Protein AF-A0A5E6S3D2-F1 (afdb_monomer)

Structure (mmCIF, N/CA/C/O backbone):
data_AF-A0A5E6S3D2-F1
#
_entry.id   AF-A0A5E6S3D2-F1
#
loop_
_atom_site.group_PDB
_atom_site.id
_atom_site.type_symbol
_atom_site.label_atom_id
_atom_site.label_alt_id
_atom_site.label_comp_id
_atom_site.label_asym_id
_atom_site.label_entity_id
_atom_site.label_seq_id
_atom_site.pdbx_PDB_ins_code
_atom_site.Cartn_x
_atom_site.Cartn_y
_atom_site.Cartn_z
_atom_site.occupancy
_atom_site.B_iso_or_equiv
_atom_site.auth_seq_id
_atom_site.auth_comp_id
_atom_site.auth_asym_id
_atom_site.auth_atom_id
_atom_site.pdbx_PDB_model_num
ATOM 1 N N . MET A 1 1 ? -12.829 7.696 34.306 1.00 52.41 1 MET A N 1
ATOM 2 C CA . MET A 1 1 ? -12.755 6.226 34.240 1.00 52.41 1 MET A CA 1
ATOM 3 C C . MET A 1 1 ? -11.677 5.779 35.199 1.00 52.41 1 MET A C 1
ATOM 5 O O . MET A 1 1 ? -10.528 6.180 35.034 1.00 52.41 1 MET A O 1
ATOM 9 N N . SER A 1 2 ? -12.061 5.060 36.246 1.00 58.38 2 SER A N 1
ATOM 10 C CA . SER A 1 2 ? -11.127 4.454 37.190 1.00 58.38 2 SER A CA 1
ATOM 11 C C . SER A 1 2 ? -10.430 3.242 36.540 1.00 58.38 2 SER A C 1
ATOM 13 O O . SER A 1 2 ? -10.999 2.626 35.637 1.00 58.38 2 SER A O 1
ATOM 15 N N . PRO A 1 3 ? -9.214 2.863 36.971 1.00 62.44 3 PRO A N 1
ATOM 16 C CA . PRO A 1 3 ? -8.499 1.702 36.426 1.00 62.44 3 PRO A CA 1
ATOM 17 C C . PRO A 1 3 ? -9.298 0.388 36.494 1.00 62.44 3 PRO A C 1
ATOM 19 O O . PRO A 1 3 ? -9.148 -0.467 35.628 1.00 62.44 3 PRO A O 1
ATOM 22 N N . GLN A 1 4 ? -10.190 0.259 37.482 1.00 60.91 4 GLN A N 1
ATOM 23 C CA . GLN A 1 4 ? -11.027 -0.925 37.705 1.00 60.91 4 GLN A CA 1
ATOM 24 C C . GLN A 1 4 ? -12.167 -1.047 36.680 1.00 60.91 4 GLN A C 1
ATOM 26 O O . GLN A 1 4 ? -12.506 -2.149 36.254 1.00 60.91 4 GLN A O 1
ATOM 31 N N . GLU A 1 5 ? -12.722 0.078 36.218 1.00 58.41 5 GLU A N 1
ATOM 32 C CA . GLU A 1 5 ? -13.746 0.096 35.162 1.00 58.41 5 GLU A CA 1
ATOM 33 C C . GLU A 1 5 ? -13.169 -0.350 33.807 1.00 58.41 5 GLU A C 1
ATOM 35 O O . GLU A 1 5 ? -13.842 -1.029 33.037 1.00 58.41 5 GLU A O 1
ATOM 40 N N . ILE A 1 6 ? -11.901 -0.027 33.531 1.00 60.38 6 ILE A N 1
ATOM 41 C CA . ILE A 1 6 ? -11.202 -0.418 32.293 1.00 60.38 6 ILE A CA 1
ATOM 42 C C . ILE A 1 6 ? -11.005 -1.941 32.231 1.00 60.38 6 ILE A C 1
ATOM 44 O O . ILE A 1 6 ? -11.134 -2.548 31.166 1.00 60.38 6 ILE A O 1
ATOM 48 N N . GLU A 1 7 ? -10.724 -2.566 33.372 1.00 60.31 7 GLU A N 1
ATOM 49 C CA . GLU A 1 7 ? -10.457 -4.002 33.476 1.00 60.31 7 GLU A CA 1
ATOM 50 C C . GLU A 1 7 ? -11.737 -4.843 33.319 1.00 60.31 7 GLU A C 1
ATOM 52 O O . GLU A 1 7 ? -11.745 -5.841 32.596 1.00 60.31 7 GLU A O 1
ATOM 57 N N . LEU A 1 8 ? -12.852 -4.376 33.894 1.00 60.78 8 LEU A N 1
ATOM 58 C CA . LEU A 1 8 ? -14.189 -4.960 33.718 1.00 60.78 8 LEU A CA 1
ATOM 59 C C . LEU A 1 8 ? -14.683 -4.875 32.265 1.00 60.78 8 LEU A C 1
ATOM 61 O O . LEU A 1 8 ? -15.237 -5.843 31.741 1.00 60.78 8 LEU A O 1
ATOM 65 N N . ILE A 1 9 ? -14.430 -3.755 31.581 1.00 60.41 9 ILE A N 1
ATOM 66 C CA . ILE A 1 9 ? -14.766 -3.590 30.157 1.00 60.41 9 ILE A CA 1
ATOM 67 C C . ILE A 1 9 ? -13.911 -4.519 29.281 1.00 60.41 9 ILE A C 1
ATOM 69 O O . ILE A 1 9 ? -14.418 -5.101 28.323 1.00 60.41 9 ILE A O 1
ATOM 73 N N . GLY A 1 10 ? -12.635 -4.723 29.626 1.00 57.97 10 GLY A N 1
ATOM 74 C CA . GLY A 1 10 ? -11.735 -5.633 28.911 1.00 57.97 10 GLY A CA 1
ATOM 75 C C . GLY A 1 10 ? -12.162 -7.107 28.950 1.00 57.97 10 GLY A C 1
ATOM 76 O O . GLY A 1 10 ? -11.864 -7.852 28.015 1.00 57.97 10 GLY A O 1
ATOM 77 N N . GLN A 1 11 ? -12.885 -7.522 29.994 1.00 60.88 11 GLN A N 1
ATOM 78 C CA . GLN A 1 11 ? -13.390 -8.890 30.159 1.00 60.88 11 GLN A CA 1
ATOM 79 C C . GLN A 1 11 ? -14.778 -9.115 29.541 1.00 60.88 11 GLN A C 1
ATOM 81 O O . GLN A 1 11 ? -15.215 -10.263 29.425 1.00 60.88 11 GLN A O 1
ATOM 86 N N . HIS A 1 12 ? -15.467 -8.055 29.103 1.00 65.56 12 HIS A N 1
ATOM 87 C CA . HIS A 1 12 ? -16.790 -8.190 28.505 1.00 65.56 12 HIS A CA 1
ATOM 88 C C . HIS A 1 12 ? -16.700 -8.938 27.156 1.00 65.56 12 HIS A C 1
ATOM 90 O O . HIS A 1 12 ? -15.897 -8.569 26.289 1.00 65.56 12 HIS A O 1
ATOM 96 N N . PRO A 1 13 ? -17.524 -9.979 26.925 1.00 66.19 13 PRO A N 1
ATOM 97 C CA . PRO A 1 13 ? -17.447 -10.817 25.723 1.00 66.19 13 PRO A CA 1
ATOM 98 C C . PRO A 1 13 ? -17.655 -10.029 24.424 1.00 66.19 13 PRO A C 1
ATOM 100 O O . PRO A 1 13 ? -17.077 -10.381 23.39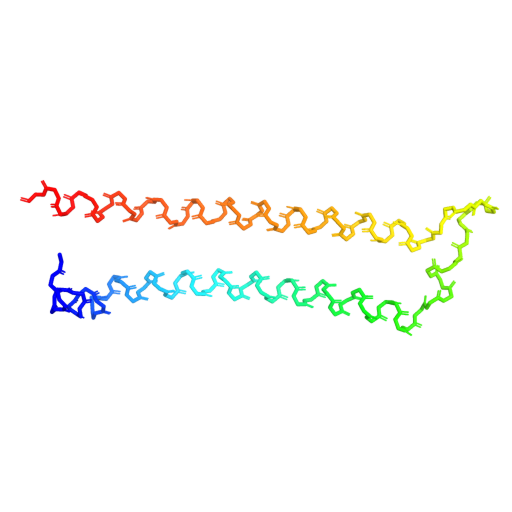0 1.00 66.19 13 PRO A O 1
ATOM 103 N N . ASP A 1 14 ? -18.414 -8.934 24.480 1.00 65.12 14 A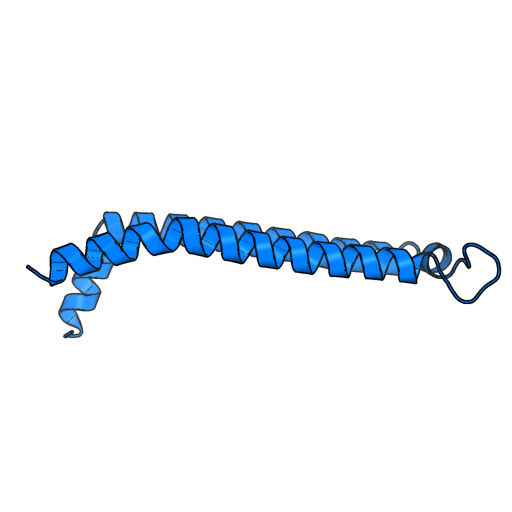SP A N 1
ATOM 104 C CA . ASP A 1 14 ? -18.562 -8.005 23.364 1.00 65.12 14 ASP A CA 1
ATOM 105 C C . ASP A 1 14 ? -17.238 -7.305 23.053 1.00 65.12 14 ASP A C 1
ATOM 107 O O . ASP A 1 14 ? -16.784 -7.349 21.912 1.00 65.12 14 ASP A O 1
ATOM 111 N N . PHE A 1 15 ? -16.531 -6.765 24.049 1.00 63.12 15 PHE A N 1
ATOM 112 C CA . PHE A 1 15 ? -15.237 -6.105 23.844 1.00 63.12 15 PHE A CA 1
ATOM 113 C C . PHE A 1 15 ? -14.202 -7.052 23.211 1.00 63.12 15 PHE A C 1
ATOM 115 O O . PHE A 1 15 ? -13.500 -6.683 22.266 1.00 63.12 15 PHE A O 1
ATOM 122 N N . ILE A 1 16 ? -14.180 -8.320 23.632 1.00 66.19 16 ILE A N 1
ATOM 123 C CA . ILE A 1 16 ? -13.294 -9.352 23.069 1.00 66.19 16 ILE A CA 1
ATOM 12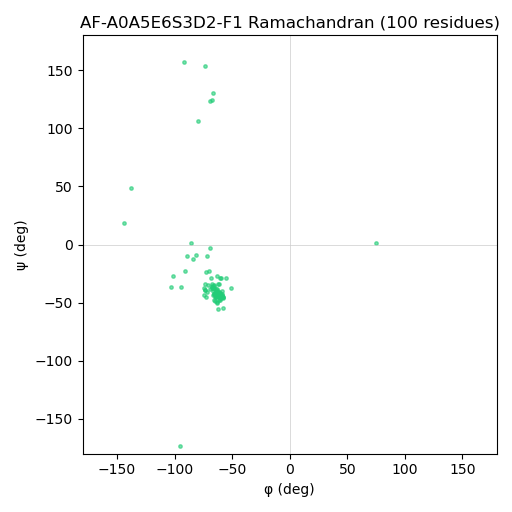4 C C . ILE A 1 16 ? -13.644 -9.666 21.603 1.00 66.19 16 ILE A C 1
ATOM 126 O O . ILE A 1 16 ? -12.746 -9.788 20.760 1.00 66.19 16 ILE A O 1
ATOM 130 N N . GLN A 1 17 ? -14.932 -9.776 21.254 1.00 67.00 17 GLN A N 1
ATOM 131 C CA . GLN A 1 17 ? -15.355 -9.966 19.859 1.00 67.00 17 GLN A CA 1
ATOM 132 C C . GLN A 1 17 ? -14.965 -8.778 18.973 1.00 67.00 17 GLN A C 1
ATOM 134 O O . GLN A 1 17 ? -14.604 -8.956 17.804 1.00 67.00 17 GLN A O 1
ATOM 139 N N . LEU A 1 18 ? -14.988 -7.573 19.533 1.00 65.19 18 LEU A N 1
ATOM 140 C CA . LEU A 1 18 ? -14.645 -6.338 18.841 1.00 65.19 18 LEU A CA 1
ATOM 141 C C . LEU A 1 18 ? -13.152 -6.216 18.587 1.00 65.19 18 LEU A C 1
ATOM 143 O O . LEU A 1 18 ? -12.749 -5.936 17.454 1.00 65.19 18 LEU A O 1
ATOM 147 N N . VAL A 1 19 ? -12.331 -6.520 19.590 1.00 68.25 19 VAL A N 1
ATOM 148 C CA . VAL A 1 19 ? -10.879 -6.608 19.426 1.00 68.25 19 VAL A CA 1
ATOM 149 C C . VAL A 1 19 ? -10.531 -7.667 18.379 1.00 68.25 19 VAL A C 1
ATOM 151 O O . VAL A 1 19 ? -9.777 -7.368 17.457 1.00 68.25 19 VAL A O 1
ATOM 154 N N . ARG A 1 20 ? -11.149 -8.858 18.409 1.00 68.31 20 ARG A N 1
ATOM 155 C CA . ARG A 1 20 ? -10.903 -9.910 17.400 1.00 68.31 20 ARG A CA 1
ATOM 156 C C . ARG A 1 20 ? -11.273 -9.489 15.977 1.00 68.31 20 ARG A C 1
ATOM 158 O O . ARG A 1 20 ? -10.530 -9.792 15.042 1.00 68.31 20 ARG A O 1
ATOM 165 N N . ARG A 1 21 ? -12.402 -8.796 15.783 1.00 68.44 21 ARG A N 1
ATOM 166 C CA . ARG A 1 21 ? -12.813 -8.291 14.457 1.00 68.44 21 ARG A CA 1
ATOM 167 C C . ARG A 1 21 ? -11.858 -7.215 13.942 1.00 68.44 21 ARG A C 1
ATOM 169 O O . ARG A 1 21 ? -11.444 -7.293 12.786 1.00 68.44 21 ARG A O 1
ATOM 176 N N . LYS A 1 22 ? -11.448 -6.274 14.800 1.00 69.75 22 LYS A N 1
ATOM 177 C CA . LYS A 1 22 ? -10.422 -5.267 14.478 1.00 69.75 22 LYS A CA 1
ATOM 178 C C . LYS A 1 22 ? -9.087 -5.925 14.135 1.00 69.75 22 LYS A C 1
ATOM 180 O O . LYS A 1 22 ? -8.481 -5.608 13.119 1.00 69.75 22 LYS A O 1
ATOM 185 N N . GLN A 1 23 ? -8.666 -6.900 14.931 1.00 72.62 23 GLN A N 1
ATOM 186 C CA . GLN A 1 23 ? -7.391 -7.585 14.763 1.00 72.62 23 GLN A CA 1
ATOM 187 C C . GLN A 1 23 ? -7.328 -8.396 13.465 1.00 72.62 23 GLN A C 1
ATOM 189 O O . GLN A 1 23 ? -6.297 -8.364 12.803 1.00 72.62 23 GLN A O 1
ATOM 194 N N . LYS A 1 24 ? -8.424 -9.046 13.040 1.00 74.56 24 LYS A N 1
ATOM 195 C CA . LYS A 1 24 ? -8.509 -9.674 11.707 1.00 74.56 24 LYS A CA 1
ATOM 196 C C . LYS A 1 24 ? -8.362 -8.659 10.575 1.00 74.56 24 LYS A C 1
ATOM 198 O O . LYS A 1 24 ? -7.682 -8.952 9.595 1.00 74.56 24 LYS A O 1
ATOM 203 N N . LEU A 1 25 ? -8.978 -7.482 10.707 1.00 71.31 25 LEU A N 1
ATOM 204 C CA . LEU A 1 25 ? -8.859 -6.423 9.706 1.00 71.31 25 LEU A CA 1
ATOM 205 C C . LEU A 1 25 ? -7.406 -5.938 9.601 1.00 71.31 25 LEU A C 1
ATOM 207 O O . LEU A 1 25 ? -6.843 -5.952 8.507 1.00 71.31 25 LEU A O 1
ATOM 211 N N . TYR A 1 26 ? -6.776 -5.613 10.733 1.00 75.50 26 TYR A N 1
ATOM 212 C CA . TYR A 1 26 ? -5.369 -5.208 10.773 1.00 75.50 26 TYR A CA 1
ATOM 213 C C . TYR A 1 26 ? -4.441 -6.286 10.209 1.00 75.50 26 TYR A C 1
ATOM 215 O O . TYR A 1 26 ? -3.589 -5.977 9.384 1.00 75.50 26 TYR A O 1
ATOM 223 N N . TRP A 1 27 ? -4.644 -7.557 10.571 1.00 76.50 27 TRP A N 1
ATOM 224 C CA . TRP A 1 27 ? -3.846 -8.662 10.036 1.00 76.50 27 TRP A CA 1
ATOM 225 C C . TRP A 1 27 ? -4.002 -8.833 8.527 1.00 76.50 27 TRP A C 1
ATOM 227 O O . TRP A 1 27 ? -3.009 -9.065 7.844 1.00 76.50 27 TRP A O 1
ATOM 237 N N . SER A 1 28 ? -5.218 -8.692 7.992 1.00 76.19 28 SER A N 1
ATOM 238 C CA . SER A 1 28 ? -5.447 -8.801 6.546 1.00 76.19 28 SER A CA 1
ATOM 239 C C . SER A 1 28 ? -4.739 -7.695 5.759 1.00 76.19 28 SER A C 1
ATOM 241 O O . SER A 1 28 ? -4.159 -7.960 4.710 1.00 76.19 28 SER A O 1
ATOM 243 N N . LEU A 1 29 ? -4.720 -6.475 6.297 1.00 74.25 29 LEU A N 1
ATOM 244 C CA . LEU A 1 29 ? -4.057 -5.329 5.678 1.00 74.25 29 LEU A CA 1
ATOM 245 C C . LEU A 1 29 ? -2.543 -5.404 5.800 1.00 74.25 29 LEU A C 1
ATOM 247 O O . LEU A 1 29 ? -1.851 -5.174 4.813 1.00 74.25 29 LEU A O 1
ATOM 251 N N . SER A 1 30 ? -2.033 -5.782 6.975 1.00 78.75 30 SER A N 1
ATOM 252 C CA . SER A 1 30 ? -0.608 -6.048 7.156 1.00 78.75 30 SER A CA 1
ATOM 253 C C . SER A 1 30 ? -0.137 -7.134 6.198 1.00 78.75 30 SER A C 1
ATOM 255 O O . SER A 1 30 ? 0.876 -6.943 5.538 1.00 78.75 30 SER A O 1
ATOM 257 N N . LEU A 1 31 ? -0.885 -8.235 6.058 1.00 83.56 31 LEU A N 1
ATOM 258 C CA . LEU A 1 31 ? -0.542 -9.302 5.121 1.00 83.56 31 LEU A CA 1
ATOM 259 C C . LEU A 1 31 ? -0.567 -8.809 3.669 1.00 83.56 31 LEU A C 1
ATOM 261 O O . LEU A 1 31 ? 0.353 -9.107 2.917 1.00 83.56 31 LEU A O 1
ATOM 265 N N . ALA A 1 32 ? -1.573 -8.025 3.278 1.00 83.56 32 ALA A N 1
ATOM 266 C CA . ALA A 1 32 ? -1.651 -7.461 1.933 1.00 83.56 32 ALA A CA 1
ATOM 267 C C . ALA A 1 32 ? -0.474 -6.517 1.628 1.00 83.56 32 ALA A C 1
ATOM 269 O O . ALA A 1 32 ? 0.147 -6.635 0.573 1.00 83.56 32 ALA A O 1
ATOM 270 N N . MET A 1 33 ? -0.112 -5.636 2.566 1.00 81.00 33 MET A N 1
ATOM 271 C CA . MET A 1 33 ? 1.064 -4.771 2.442 1.00 81.00 33 MET A CA 1
ATOM 272 C C . MET A 1 33 ? 2.353 -5.593 2.342 1.00 81.00 33 MET A C 1
ATOM 274 O O . MET A 1 33 ? 3.207 -5.301 1.508 1.00 81.00 33 MET A O 1
ATOM 278 N N . LEU A 1 34 ? 2.471 -6.654 3.146 1.00 86.06 34 LEU A N 1
ATOM 279 C CA . LEU A 1 34 ? 3.607 -7.571 3.124 1.00 86.06 34 LEU A CA 1
ATOM 280 C C . LEU A 1 34 ? 3.745 -8.249 1.753 1.00 86.06 34 LEU A C 1
ATOM 282 O O . LEU A 1 34 ? 4.838 -8.298 1.196 1.00 86.06 34 LEU A O 1
ATOM 286 N N . VAL A 1 35 ? 2.634 -8.730 1.188 1.00 87.50 35 VAL A N 1
ATOM 287 C CA . VAL A 1 35 ? 2.591 -9.367 -0.136 1.00 87.50 35 VAL A CA 1
ATOM 288 C C . VAL A 1 35 ? 2.983 -8.384 -1.235 1.00 87.50 35 VAL A C 1
ATOM 290 O O . VAL A 1 35 ? 3.782 -8.742 -2.095 1.00 87.50 35 VAL A O 1
ATOM 293 N N . ILE A 1 36 ? 2.478 -7.148 -1.207 1.00 83.81 36 ILE A N 1
ATOM 294 C CA . ILE A 1 36 ? 2.846 -6.120 -2.194 1.00 83.81 36 ILE A CA 1
ATOM 295 C C . ILE A 1 36 ? 4.335 -5.779 -2.081 1.00 83.81 36 ILE A C 1
ATOM 297 O O . ILE A 1 36 ? 5.033 -5.732 -3.092 1.00 83.81 36 ILE A O 1
ATOM 301 N N . TYR A 1 37 ? 4.831 -5.586 -0.857 1.00 84.69 37 TYR A N 1
ATOM 302 C CA . TYR A 1 37 ? 6.228 -5.253 -0.599 1.00 84.69 37 TYR A CA 1
ATOM 303 C C . TYR A 1 37 ? 7.175 -6.365 -1.059 1.00 84.69 37 TYR A C 1
ATOM 305 O O . TYR A 1 37 ? 8.051 -6.118 -1.887 1.00 84.69 37 TYR A O 1
ATOM 313 N N . PHE A 1 38 ? 6.982 -7.600 -0.584 1.00 86.69 38 PHE A N 1
ATOM 314 C CA . PHE A 1 38 ? 7.823 -8.720 -1.004 1.00 86.69 38 PHE A CA 1
ATOM 315 C C . PHE A 1 38 ? 7.637 -9.045 -2.483 1.00 86.69 38 PHE A C 1
ATOM 317 O O . PHE A 1 38 ? 8.617 -9.357 -3.146 1.00 86.69 38 PHE A O 1
ATOM 324 N N . GLY A 1 39 ? 6.426 -8.916 -3.028 1.00 86.31 39 GLY A N 1
ATOM 325 C CA . GLY A 1 39 ? 6.172 -9.071 -4.458 1.00 86.31 39 GLY A CA 1
ATOM 326 C C . GLY A 1 39 ? 7.005 -8.099 -5.293 1.00 86.31 39 GLY A C 1
ATOM 327 O O . GLY A 1 39 ? 7.666 -8.519 -6.239 1.00 86.31 39 GLY A O 1
ATOM 328 N N . PHE A 1 40 ? 7.052 -6.823 -4.903 1.00 81.94 40 PHE A N 1
ATOM 329 C CA . PHE A 1 40 ? 7.897 -5.828 -5.560 1.00 81.94 40 PHE A CA 1
ATOM 330 C C . PHE A 1 40 ? 9.389 -6.131 -5.404 1.00 81.94 40 PHE A C 1
ATOM 332 O O . PHE A 1 40 ? 10.114 -6.134 -6.395 1.00 81.94 40 PHE A O 1
ATOM 339 N N . VAL A 1 41 ? 9.845 -6.426 -4.183 1.00 85.06 41 VAL A N 1
ATOM 340 C CA . VAL A 1 41 ? 11.255 -6.745 -3.913 1.00 85.06 41 VAL A CA 1
ATOM 341 C C . VAL A 1 41 ? 11.707 -7.961 -4.722 1.00 85.06 41 VAL A C 1
ATOM 343 O O . VAL A 1 41 ? 12.783 -7.926 -5.310 1.00 85.06 41 VAL A O 1
ATOM 346 N N . LEU A 1 42 ? 10.884 -9.009 -4.809 1.00 85.88 42 LEU A N 1
ATOM 347 C CA . LEU A 1 42 ? 11.167 -10.189 -5.625 1.00 85.88 42 LEU A CA 1
AT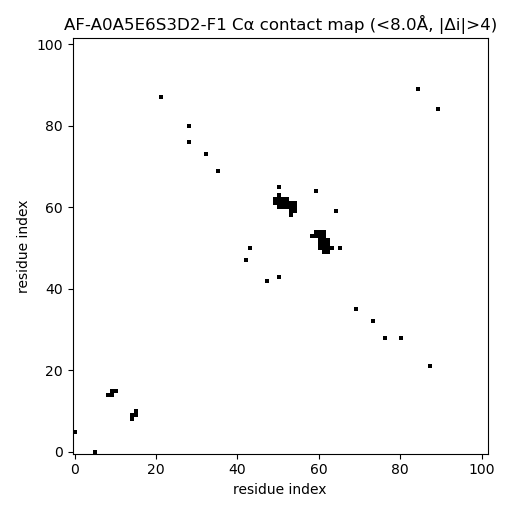OM 348 C C . LEU A 1 42 ? 11.221 -9.836 -7.113 1.00 85.88 42 LEU A C 1
ATOM 350 O O . LEU A 1 42 ? 12.147 -10.251 -7.801 1.00 85.88 42 LEU A O 1
ATOM 354 N N . LEU A 1 43 ? 10.280 -9.037 -7.616 1.00 82.25 43 LEU A N 1
ATOM 355 C CA . LEU A 1 43 ? 10.275 -8.613 -9.018 1.00 82.25 43 LEU A CA 1
ATOM 356 C C . LEU A 1 43 ? 11.558 -7.832 -9.360 1.00 82.25 43 LEU A C 1
ATO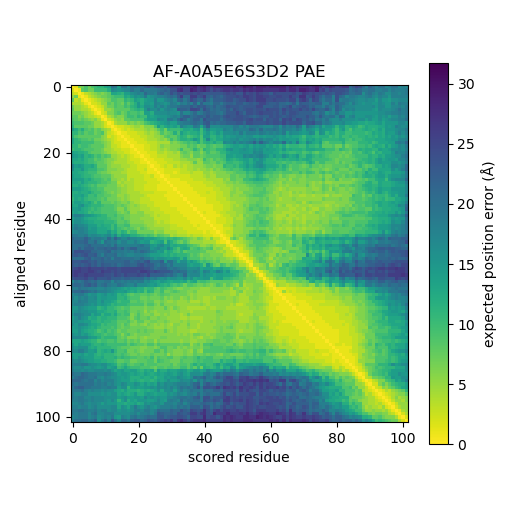M 358 O O . LEU A 1 43 ? 12.198 -8.109 -10.375 1.00 82.25 43 LEU A O 1
ATOM 362 N N . VAL A 1 44 ? 11.987 -6.939 -8.463 1.00 79.88 44 VAL A N 1
ATOM 363 C CA . VAL A 1 44 ? 13.247 -6.188 -8.575 1.00 79.88 44 VAL A CA 1
ATOM 364 C C . VAL A 1 44 ? 14.476 -7.091 -8.489 1.00 79.88 44 VAL A C 1
ATOM 366 O O . VAL A 1 44 ? 15.406 -6.921 -9.273 1.00 79.88 44 VAL A O 1
ATOM 369 N N . ALA A 1 45 ? 14.486 -8.058 -7.574 1.00 82.38 45 ALA A N 1
ATOM 370 C CA . ALA A 1 45 ? 15.627 -8.940 -7.352 1.00 82.38 45 ALA A CA 1
ATOM 371 C C . ALA A 1 45 ? 15.823 -9.963 -8.483 1.00 82.38 45 ALA A C 1
ATOM 373 O O . ALA A 1 45 ? 16.954 -10.218 -8.890 1.00 82.38 45 ALA A O 1
ATOM 374 N N . PHE A 1 46 ? 14.738 -10.547 -8.997 1.00 81.50 46 PHE A N 1
ATOM 375 C CA . PHE A 1 46 ? 14.796 -11.626 -9.987 1.00 81.50 46 PHE A CA 1
ATOM 376 C C . PHE A 1 46 ? 14.782 -11.137 -11.436 1.00 81.50 46 PHE A C 1
ATOM 378 O O . PHE A 1 46 ? 15.227 -11.869 -12.320 1.00 81.50 46 PHE A O 1
ATOM 385 N N . SER A 1 47 ? 14.282 -9.929 -11.717 1.00 77.25 47 SER A N 1
ATOM 386 C CA . SER A 1 47 ? 14.189 -9.431 -13.094 1.00 77.25 47 SER A CA 1
ATOM 387 C C . SER A 1 47 ? 14.590 -7.958 -13.272 1.00 77.25 47 SER A C 1
ATOM 389 O O . SER A 1 47 ? 13.898 -7.205 -13.954 1.00 77.25 47 SER A O 1
ATOM 391 N N . PRO A 1 48 ? 15.742 -7.510 -12.741 1.00 74.75 48 PRO A N 1
ATOM 392 C CA . PRO A 1 48 ? 16.166 -6.112 -12.868 1.00 74.75 48 PRO A CA 1
ATOM 393 C C . PRO A 1 48 ? 16.345 -5.676 -14.333 1.00 74.75 48 PRO A C 1
ATOM 395 O O . PRO A 1 48 ? 16.121 -4.514 -14.670 1.00 74.75 48 PRO A O 1
ATOM 398 N N . SER A 1 49 ? 16.695 -6.609 -15.223 1.00 71.38 49 SER A N 1
ATOM 399 C CA . SER A 1 49 ? 16.837 -6.360 -16.660 1.00 71.38 49 SER A CA 1
ATOM 400 C C . SER A 1 49 ? 15.509 -6.038 -17.346 1.00 71.38 49 SER A C 1
ATOM 402 O O . SER A 1 49 ? 15.497 -5.179 -18.222 1.00 71.38 49 SER A O 1
ATOM 404 N N . THR A 1 50 ? 14.392 -6.654 -16.942 1.00 69.56 50 THR A N 1
ATOM 405 C CA . THR A 1 50 ? 13.067 -6.315 -17.492 1.00 69.56 50 THR A CA 1
ATOM 406 C C . THR A 1 50 ? 12.579 -4.977 -16.956 1.00 69.56 50 THR A C 1
ATOM 408 O O . THR A 1 50 ? 12.075 -4.176 -17.731 1.00 69.56 50 THR A O 1
ATOM 411 N N . LEU A 1 51 ? 12.815 -4.663 -15.675 1.00 65.50 51 LEU A N 1
ATOM 412 C CA . LEU A 1 51 ? 12.519 -3.336 -15.114 1.00 65.50 51 LEU A CA 1
ATOM 413 C C . LEU A 1 51 ? 13.321 -2.218 -15.798 1.00 65.50 51 LEU A C 1
ATOM 415 O O . LEU A 1 51 ? 12.810 -1.107 -15.928 1.00 65.50 51 LEU A O 1
ATOM 419 N N . GLY A 1 52 ? 14.555 -2.503 -16.222 1.00 67.94 52 GLY A N 1
ATOM 420 C CA . GLY A 1 52 ? 15.429 -1.573 -16.937 1.00 67.94 52 GLY A CA 1
ATOM 421 C C . GLY A 1 52 ? 15.158 -1.460 -18.439 1.00 67.94 52 GLY A C 1
ATOM 422 O O . GLY A 1 52 ? 15.720 -0.573 -19.078 1.00 67.94 52 GLY A O 1
ATOM 423 N N . GLN A 1 53 ? 14.305 -2.315 -19.017 1.00 76.12 53 GLN A N 1
ATOM 424 C CA . GLN A 1 53 ? 13.972 -2.232 -20.437 1.00 76.12 53 GLN A CA 1
ATOM 425 C C . GLN A 1 53 ? 13.173 -0.961 -20.731 1.00 76.12 53 GLN A C 1
ATOM 427 O O . GLN A 1 53 ? 12.113 -0.700 -20.152 1.00 76.12 53 GLN A O 1
ATOM 432 N N . SER A 1 54 ? 13.695 -0.172 -21.665 1.00 73.06 54 SER A N 1
ATOM 433 C CA . SER A 1 54 ? 13.018 0.983 -22.242 1.00 73.06 54 SER A CA 1
ATOM 434 C C . SER A 1 54 ? 11.858 0.510 -23.114 1.00 73.06 54 SER A C 1
ATOM 436 O O . SER A 1 54 ? 12.066 -0.251 -24.057 1.00 73.06 54 SER A O 1
ATOM 438 N N . LEU A 1 55 ? 10.639 0.976 -22.837 1.00 66.25 55 LEU A N 1
ATOM 439 C CA . LEU A 1 55 ? 9.438 0.500 -23.536 1.00 66.25 55 LEU A CA 1
ATOM 440 C C . LEU A 1 55 ? 9.335 1.012 -24.988 1.00 66.25 55 LEU A C 1
ATOM 442 O O . LEU A 1 55 ? 8.662 0.406 -25.814 1.00 66.25 55 LEU A O 1
ATOM 446 N N . SER A 1 56 ? 9.992 2.132 -25.299 1.00 64.62 56 SER A N 1
ATOM 447 C CA . SER A 1 56 ? 9.911 2.806 -26.607 1.00 64.62 56 SER A CA 1
ATOM 448 C C . SER A 1 56 ? 11.230 3.445 -27.066 1.00 64.62 56 SER A C 1
ATOM 450 O O . SER A 1 56 ? 11.229 4.341 -27.904 1.00 64.62 56 SER A O 1
ATOM 452 N N . GLY A 1 57 ? 12.367 3.038 -26.487 1.00 66.12 57 GLY A N 1
ATOM 453 C CA . GLY A 1 57 ? 13.666 3.693 -26.721 1.00 66.12 57 GLY A CA 1
ATOM 454 C C . GLY A 1 57 ? 13.840 5.051 -26.017 1.00 66.12 57 GLY A C 1
ATOM 455 O O . GLY A 1 57 ? 14.887 5.674 -26.153 1.00 66.12 57 GLY A O 1
ATOM 456 N N . GLY A 1 58 ? 12.840 5.501 -25.248 1.00 66.56 58 GLY A N 1
ATOM 457 C CA . GLY A 1 58 ? 12.914 6.673 -24.368 1.00 66.56 58 GLY A CA 1
ATOM 458 C C . GLY A 1 58 ? 13.255 6.337 -22.907 1.00 66.56 58 GLY A C 1
ATOM 459 O O . GLY A 1 58 ? 13.527 5.191 -22.553 1.00 66.56 58 GLY A O 1
ATOM 460 N N . VAL A 1 59 ? 13.192 7.350 -22.034 1.00 69.12 59 VAL A N 1
ATOM 461 C CA . VAL A 1 59 ? 13.497 7.244 -20.587 1.00 69.12 59 VAL A CA 1
ATOM 462 C C . VAL A 1 59 ? 12.443 6.483 -19.769 1.00 69.12 59 VAL A C 1
ATOM 464 O O . VAL A 1 59 ? 12.669 6.186 -18.598 1.00 69.12 59 VAL A O 1
ATOM 467 N N . THR A 1 60 ? 11.286 6.164 -20.357 1.00 76.25 60 THR A N 1
ATOM 468 C CA . THR A 1 60 ? 10.223 5.408 -19.685 1.00 76.25 60 THR A CA 1
ATOM 469 C C . THR A 1 60 ? 10.551 3.920 -19.702 1.00 76.25 60 THR A C 1
ATOM 471 O O . THR A 1 60 ? 10.448 3.245 -20.732 1.00 76.25 60 THR A O 1
ATOM 474 N N . THR A 1 61 ? 10.947 3.408 -18.542 1.00 83.31 61 THR A N 1
ATOM 475 C CA . THR A 1 61 ? 11.236 1.990 -18.346 1.00 83.31 61 THR A CA 1
ATOM 476 C C . THR A 1 61 ? 9.999 1.235 -17.872 1.00 83.31 61 THR A C 1
ATOM 478 O O . THR A 1 61 ? 9.090 1.812 -17.263 1.00 83.31 61 THR A O 1
ATOM 481 N N . VAL A 1 62 ? 9.972 -0.079 -18.103 1.00 80.44 62 VAL A N 1
ATOM 482 C CA . VAL A 1 62 ? 8.958 -0.979 -17.524 1.00 80.44 62 VAL A CA 1
ATOM 483 C C . VAL A 1 62 ? 8.861 -0.772 -16.010 1.00 80.44 62 VAL A C 1
ATOM 485 O O . VAL A 1 62 ? 7.765 -0.773 -15.451 1.00 80.44 62 VAL A O 1
ATOM 488 N N . GLY A 1 63 ? 9.987 -0.524 -15.337 1.00 79.50 63 GLY A N 1
ATOM 489 C CA . GLY A 1 63 ? 9.990 -0.324 -13.897 1.00 79.50 63 GLY A CA 1
ATOM 490 C C . GLY A 1 63 ? 9.312 0.949 -13.416 1.00 79.50 63 GLY A C 1
ATOM 491 O O . GLY A 1 63 ? 8.721 0.937 -12.338 1.00 79.50 63 GLY A O 1
ATOM 492 N N . MET A 1 64 ? 9.294 2.008 -14.226 1.00 83.06 64 MET A N 1
ATOM 493 C CA . MET A 1 64 ? 8.507 3.201 -13.916 1.00 83.06 64 MET A CA 1
ATOM 494 C C . MET A 1 64 ? 7.007 2.881 -13.906 1.00 83.06 64 MET A C 1
ATOM 496 O O . MET A 1 64 ? 6.298 3.263 -12.979 1.00 83.06 64 MET A O 1
ATOM 500 N N . LEU A 1 65 ? 6.538 2.118 -14.896 1.00 83.81 65 LEU A N 1
ATOM 501 C CA . LEU A 1 65 ? 5.152 1.654 -14.990 1.00 83.81 65 LEU A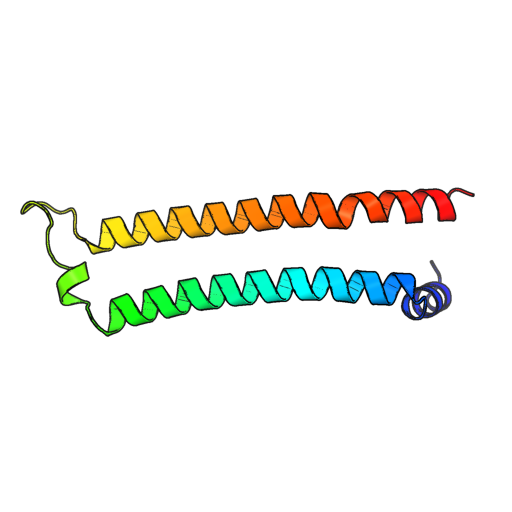 CA 1
ATOM 502 C C . LEU A 1 65 ? 4.770 0.765 -13.802 1.00 83.81 65 LEU A C 1
ATOM 504 O O . LEU A 1 65 ? 3.746 0.999 -13.162 1.00 83.81 65 LEU A O 1
ATOM 508 N N . VAL A 1 66 ? 5.621 -0.206 -13.465 1.00 83.69 66 VAL A N 1
ATOM 509 C CA . VAL A 1 66 ? 5.430 -1.076 -12.295 1.00 83.69 66 VAL A CA 1
ATOM 510 C C . VAL A 1 66 ? 5.370 -0.248 -11.007 1.00 83.69 66 VAL A C 1
ATOM 512 O O . VAL A 1 66 ? 4.476 -0.457 -10.190 1.00 83.69 66 VAL A O 1
ATOM 515 N N . GLY A 1 67 ? 6.257 0.738 -10.848 1.00 83.25 67 GLY A N 1
ATOM 516 C CA . GLY A 1 67 ? 6.244 1.656 -9.710 1.00 83.25 67 GLY A CA 1
ATOM 517 C C . GLY A 1 67 ? 4.937 2.446 -9.598 1.00 83.25 67 GLY A C 1
ATOM 518 O O . GLY A 1 67 ? 4.341 2.492 -8.525 1.00 83.25 67 GLY A O 1
ATOM 519 N N . VAL A 1 68 ? 4.441 3.007 -10.705 1.00 88.75 68 VAL A N 1
ATOM 520 C CA . VAL A 1 68 ? 3.160 3.738 -10.738 1.00 88.75 68 VAL A CA 1
ATOM 521 C C . VAL A 1 68 ? 1.990 2.829 -10.354 1.00 88.75 68 VAL A C 1
ATOM 523 O O . VAL A 1 68 ? 1.141 3.229 -9.556 1.00 88.75 68 VAL A O 1
ATOM 526 N N . VAL A 1 69 ? 1.963 1.593 -10.858 1.00 87.62 69 VAL A N 1
ATOM 527 C CA . VAL A 1 69 ? 0.940 0.602 -10.489 1.00 87.62 69 VAL A CA 1
ATOM 528 C C . VAL A 1 69 ? 0.988 0.300 -8.991 1.00 87.62 69 VAL A C 1
ATOM 530 O O . VAL A 1 69 ? -0.056 0.268 -8.343 1.00 87.62 69 VAL A O 1
ATOM 533 N N . ILE A 1 70 ? 2.181 0.136 -8.414 1.00 85.12 70 ILE A N 1
ATOM 534 C CA . ILE A 1 70 ? 2.351 -0.123 -6.977 1.00 85.12 70 ILE A CA 1
ATOM 535 C C . ILE A 1 70 ? 1.881 1.061 -6.137 1.00 85.12 70 ILE A C 1
ATOM 537 O O . ILE A 1 70 ? 1.190 0.856 -5.141 1.00 85.12 70 ILE A O 1
ATOM 541 N N . VAL A 1 71 ? 2.203 2.293 -6.537 1.00 87.19 71 VAL A N 1
ATOM 542 C CA . VAL A 1 71 ? 1.712 3.496 -5.851 1.00 87.19 71 VAL A CA 1
ATOM 543 C C . VAL A 1 71 ? 0.183 3.540 -5.896 1.00 87.19 71 VAL A C 1
ATOM 545 O O . VAL A 1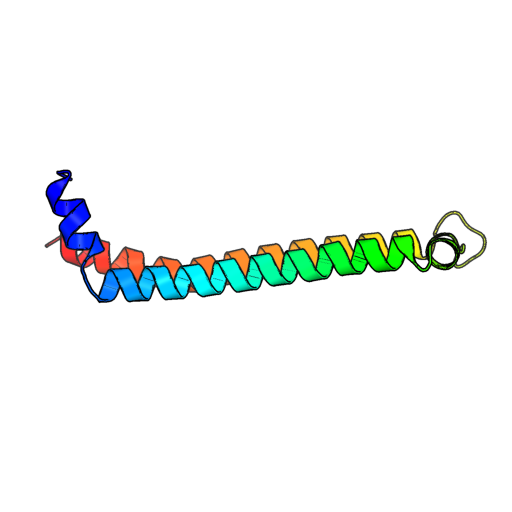 71 ? -0.454 3.742 -4.863 1.00 87.19 71 VAL A O 1
ATOM 548 N N . GLY A 1 72 ? -0.420 3.269 -7.057 1.00 92.31 72 GLY A N 1
ATOM 549 C CA . GLY A 1 72 ? -1.874 3.164 -7.193 1.00 92.31 72 GLY A CA 1
ATOM 550 C C . GLY A 1 72 ? -2.481 2.091 -6.282 1.00 92.31 72 GLY A C 1
ATOM 551 O O . GLY A 1 72 ? -3.460 2.355 -5.584 1.00 92.31 72 GLY A O 1
ATOM 552 N N . LEU A 1 73 ? -1.866 0.906 -6.221 1.00 85.25 73 LEU A N 1
ATOM 553 C CA . LEU A 1 73 ? -2.275 -0.173 -5.318 1.00 85.25 73 LEU A CA 1
ATOM 554 C C . LEU A 1 73 ? -2.149 0.229 -3.847 1.00 85.25 73 LEU A C 1
ATOM 556 O O . LEU A 1 73 ? -3.051 -0.074 -3.073 1.00 85.25 73 LEU A O 1
ATOM 560 N N . ALA A 1 74 ? -1.091 0.939 -3.455 1.00 83.06 74 ALA A N 1
ATOM 561 C CA . ALA A 1 74 ? -0.912 1.428 -2.090 1.00 83.06 74 ALA A CA 1
ATOM 562 C C . ALA A 1 74 ? -2.020 2.418 -1.689 1.00 83.06 74 ALA A C 1
ATOM 564 O O . ALA A 1 74 ? -2.594 2.295 -0.601 1.00 83.06 74 ALA A O 1
ATOM 565 N N . PHE A 1 75 ? -2.385 3.350 -2.577 1.00 86.25 75 PHE A N 1
ATOM 566 C CA . PHE A 1 75 ? -3.521 4.250 -2.355 1.00 86.25 75 PHE A CA 1
ATOM 567 C C . PHE A 1 75 ? -4.843 3.486 -2.270 1.00 86.25 75 PHE A C 1
ATOM 569 O O . PHE A 1 75 ? -5.631 3.741 -1.360 1.00 86.25 75 PHE A O 1
ATOM 576 N N . ALA A 1 76 ? -5.072 2.517 -3.159 1.00 87.38 76 ALA A N 1
ATOM 577 C CA . ALA A 1 76 ? -6.267 1.680 -3.125 1.00 87.38 76 ALA A CA 1
ATOM 578 C C . ALA A 1 76 ? -6.363 0.871 -1.821 1.00 87.38 76 ALA A C 1
ATOM 580 O O . ALA A 1 76 ? -7.428 0.821 -1.207 1.00 87.38 76 ALA A O 1
ATOM 581 N N . LEU A 1 77 ? -5.250 0.297 -1.350 1.00 83.06 77 LEU A N 1
ATOM 582 C CA . LEU A 1 77 ? -5.182 -0.434 -0.083 1.00 83.06 77 LEU A CA 1
ATOM 583 C C . LEU A 1 77 ? -5.483 0.480 1.107 1.00 83.06 77 LEU A C 1
ATOM 585 O O . LEU A 1 77 ? -6.239 0.110 2.004 1.00 83.06 77 LEU A O 1
ATOM 589 N N . THR A 1 78 ? -4.918 1.688 1.092 1.00 81.69 78 THR A N 1
ATOM 590 C CA . THR A 1 78 ? -5.138 2.704 2.127 1.00 81.69 78 THR A CA 1
ATOM 591 C C . THR A 1 78 ? -6.599 3.152 2.145 1.00 81.69 78 THR A C 1
ATOM 593 O O . THR A 1 78 ? -7.215 3.203 3.207 1.00 81.69 78 THR A O 1
ATOM 596 N N . GLY A 1 79 ? -7.194 3.407 0.978 1.00 80.81 79 GLY A N 1
ATOM 597 C CA . GLY A 1 79 ? -8.610 3.752 0.852 1.00 80.81 79 GLY A CA 1
ATOM 598 C C . GLY A 1 79 ? -9.528 2.617 1.309 1.00 80.81 79 GLY A C 1
ATOM 599 O O . GLY A 1 79 ? -10.464 2.850 2.071 1.00 80.81 79 GLY A O 1
ATOM 600 N N . PHE A 1 80 ? -9.224 1.375 0.922 1.00 82.44 80 PHE A N 1
ATOM 601 C CA . PHE A 1 80 ? -9.948 0.191 1.382 1.00 82.44 80 PHE A CA 1
ATOM 602 C C . PHE A 1 80 ? -9.857 0.023 2.903 1.00 82.44 80 PHE A C 1
ATOM 604 O O . PHE A 1 80 ? -10.869 -0.267 3.544 1.00 82.44 80 PHE A O 1
ATOM 611 N N . TYR A 1 81 ? -8.678 0.252 3.491 1.00 73.75 81 TYR A N 1
ATOM 612 C CA . TYR A 1 81 ? -8.500 0.277 4.941 1.00 73.75 81 TYR A CA 1
ATOM 613 C C . TYR A 1 81 ? -9.390 1.327 5.596 1.00 73.75 81 TYR A C 1
ATOM 615 O O . TYR A 1 81 ? -10.158 0.969 6.483 1.00 73.75 81 TYR A O 1
ATOM 623 N N . VAL A 1 82 ? -9.321 2.588 5.160 1.00 73.94 82 VAL A N 1
ATOM 624 C CA . VAL A 1 82 ? -10.104 3.688 5.748 1.00 73.94 82 VAL A CA 1
ATOM 625 C C . VAL A 1 82 ? -11.601 3.406 5.626 1.00 73.94 82 VAL A C 1
ATOM 627 O O . VAL A 1 82 ? -12.331 3.528 6.606 1.00 73.94 82 VAL A O 1
ATOM 630 N N . TYR A 1 83 ? -12.059 2.932 4.466 1.00 73.31 83 TYR A N 1
ATOM 631 C CA . TYR A 1 83 ? -13.456 2.555 4.256 1.00 73.31 83 TYR A CA 1
ATOM 632 C C . TYR A 1 83 ? -13.899 1.424 5.192 1.00 73.31 83 TYR A C 1
ATOM 634 O O . TYR A 1 83 ? -14.967 1.493 5.802 1.00 73.31 83 TYR A O 1
ATOM 642 N N . ARG A 1 84 ? -13.088 0.370 5.339 1.00 69.94 84 ARG A N 1
ATOM 643 C CA . ARG A 1 84 ? -13.390 -0.739 6.253 1.00 69.94 84 ARG A CA 1
ATOM 644 C C . ARG A 1 84 ? -13.305 -0.330 7.719 1.00 69.94 84 ARG A C 1
ATOM 646 O O . ARG A 1 84 ? -14.121 -0.802 8.502 1.00 69.94 84 ARG A O 1
ATOM 653 N N . ALA A 1 85 ? -12.345 0.511 8.088 1.00 66.38 85 ALA A N 1
ATOM 654 C CA . ALA A 1 85 ? -12.196 1.030 9.439 1.00 66.38 85 ALA A CA 1
ATOM 655 C C . ALA A 1 85 ? -13.420 1.872 9.814 1.00 66.38 85 ALA A C 1
ATOM 657 O O . ALA A 1 85 ? -14.050 1.575 10.824 1.00 66.38 85 ALA A O 1
ATOM 658 N N . ASN A 1 86 ? -13.839 2.808 8.959 1.00 64.25 86 ASN A N 1
ATOM 659 C CA . ASN A 1 86 ? -15.032 3.623 9.196 1.00 64.25 86 ASN A CA 1
ATOM 660 C C . ASN A 1 86 ? -16.296 2.750 9.313 1.00 64.25 86 ASN A C 1
ATOM 662 O O . ASN A 1 86 ? -17.017 2.838 10.299 1.00 64.25 86 ASN A O 1
ATOM 666 N N . ASN A 1 87 ? -16.519 1.800 8.396 1.00 62.59 87 ASN A N 1
ATOM 667 C CA . ASN A 1 87 ? -17.723 0.952 8.435 1.00 62.59 87 ASN A CA 1
ATOM 668 C C . ASN A 1 87 ? -17.776 -0.063 9.593 1.00 62.59 87 ASN A C 1
ATOM 670 O O . ASN A 1 87 ? -18.854 -0.548 9.928 1.00 62.59 87 ASN A O 1
ATOM 674 N N . VAL A 1 88 ? -16.637 -0.446 10.179 1.00 59.25 88 VAL A N 1
ATOM 675 C CA . VAL A 1 88 ? -16.584 -1.461 11.252 1.00 59.25 88 VAL A CA 1
ATOM 676 C C . VAL A 1 88 ? -16.429 -0.827 12.637 1.00 59.25 88 VAL A C 1
ATOM 678 O O . VAL A 1 88 ? -16.851 -1.428 13.625 1.00 59.25 88 VAL A O 1
ATOM 681 N N . ILE A 1 89 ? -15.833 0.364 12.732 1.00 52.88 89 ILE A N 1
ATOM 682 C CA . ILE A 1 89 ? -15.530 1.026 14.007 1.00 52.88 89 ILE A CA 1
ATOM 683 C C . ILE A 1 89 ? -16.643 2.002 14.422 1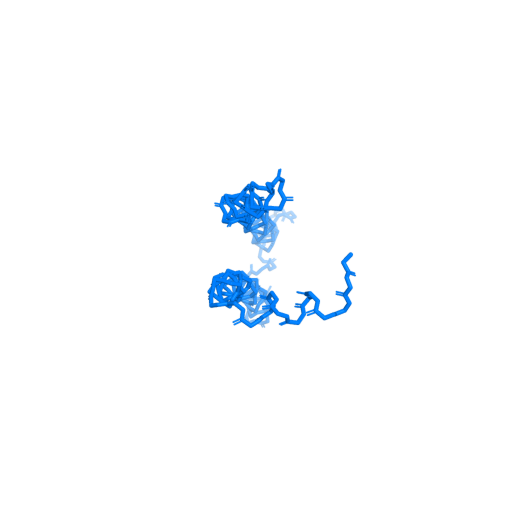.00 52.88 89 ILE A C 1
ATOM 685 O O . ILE A 1 89 ? -16.971 2.046 15.609 1.00 52.88 89 ILE A O 1
ATOM 689 N N . ASP A 1 90 ? -17.278 2.712 13.486 1.00 54.28 90 ASP A N 1
ATOM 690 C CA . ASP A 1 90 ? -18.325 3.692 13.815 1.00 54.28 90 ASP A CA 1
ATOM 691 C C . ASP A 1 90 ? -19.623 3.120 14.413 1.00 54.28 90 ASP A C 1
ATOM 693 O O . ASP A 1 90 ? -20.086 3.685 15.408 1.00 54.28 90 ASP A O 1
ATOM 697 N N . PRO A 1 91 ? -20.190 1.975 13.967 1.00 55.34 91 PRO A N 1
ATOM 698 C CA . PRO A 1 91 ? -21.438 1.460 14.554 1.00 55.34 91 PRO A CA 1
ATOM 699 C C . PRO A 1 91 ? -21.274 0.952 15.998 1.00 55.34 91 PRO A C 1
ATOM 701 O O . PRO A 1 91 ? -22.226 0.518 16.645 1.00 55.34 91 PRO A O 1
ATOM 704 N N . LEU A 1 92 ? -20.045 0.978 16.503 1.00 53.91 92 LEU A N 1
ATOM 705 C CA . LEU A 1 92 ? -19.651 0.463 17.798 1.00 53.91 92 LEU A CA 1
ATOM 706 C C . LEU A 1 92 ? -19.439 1.559 18.840 1.00 53.91 92 LEU A C 1
ATOM 708 O O . LEU A 1 92 ? -19.790 1.388 20.006 1.00 53.91 92 LEU A O 1
ATOM 712 N N . ASN A 1 93 ? -18.893 2.693 18.398 1.00 52.75 93 ASN A N 1
ATOM 713 C CA . ASN A 1 93 ? -18.787 3.892 19.217 1.00 52.75 93 ASN A CA 1
ATOM 714 C C . ASN A 1 93 ? -20.171 4.458 19.546 1.00 52.75 93 ASN A C 1
ATOM 716 O O . ASN A 1 93 ? -20.363 4.958 20.652 1.00 52.75 93 ASN A O 1
ATOM 720 N N . GLU A 1 94 ? -21.139 4.350 18.628 1.00 56.38 94 GLU A N 1
ATOM 721 C CA . GLU A 1 94 ? -22.514 4.780 18.906 1.00 56.38 94 GLU A CA 1
ATOM 722 C C . GLU A 1 94 ? -23.184 3.948 20.004 1.00 56.38 94 GLU A C 1
ATOM 724 O O . GLU A 1 94 ? -23.816 4.521 20.889 1.00 56.38 94 GLU A O 1
ATOM 729 N N . LYS A 1 95 ? -22.992 2.621 20.015 1.00 56.88 95 LYS A N 1
ATOM 730 C CA . LYS A 1 95 ? -23.567 1.755 21.058 1.00 56.88 95 LYS A CA 1
ATOM 731 C C . LYS A 1 95 ? -22.992 2.042 22.445 1.00 56.88 95 LYS A C 1
ATOM 733 O O . LYS A 1 95 ? -23.753 2.193 23.393 1.00 56.88 95 LYS A O 1
ATOM 738 N N . LEU A 1 96 ? -21.671 2.195 22.555 1.00 56.50 96 LEU A N 1
ATOM 739 C CA . LEU A 1 96 ? -21.019 2.516 23.832 1.00 56.50 96 LEU A CA 1
ATOM 740 C C . LEU A 1 96 ? -21.363 3.930 24.327 1.00 56.50 96 LEU A C 1
ATOM 742 O O . LEU A 1 96 ? -21.560 4.129 25.523 1.00 56.50 96 LEU A O 1
ATOM 746 N N . LYS A 1 97 ? -21.496 4.915 23.424 1.00 57.31 97 LYS A N 1
ATOM 747 C CA . LYS A 1 97 ? -21.989 6.251 23.797 1.00 57.31 97 LYS A CA 1
ATOM 748 C C . LYS A 1 97 ? -23.428 6.213 24.308 1.00 57.31 97 LYS A C 1
ATOM 750 O O . LYS A 1 97 ? -23.730 6.949 25.238 1.00 57.31 97 LYS A O 1
ATOM 755 N N . GLN A 1 98 ? -24.300 5.390 23.726 1.00 58.00 98 GLN A N 1
ATOM 756 C CA . GLN A 1 98 ? -25.689 5.268 24.181 1.00 58.00 98 GLN A CA 1
ATOM 757 C C . GLN A 1 98 ? -25.817 4.553 25.534 1.00 58.00 98 GLN A C 1
ATOM 759 O O . GLN A 1 98 ? -26.678 4.937 26.320 1.00 58.00 98 GLN A O 1
ATOM 764 N N . GLU A 1 99 ? -24.967 3.567 25.832 1.00 57.25 99 GLU A N 1
ATOM 765 C CA . GLU A 1 99 ? -24.972 2.878 27.132 1.00 57.25 99 GLU A CA 1
ATOM 766 C C . GLU A 1 99 ? -24.383 3.724 28.267 1.00 57.25 99 GLU A C 1
ATOM 768 O O . GLU A 1 99 ? -24.918 3.691 29.367 1.00 57.25 99 GLU A O 1
ATOM 773 N N . CYS A 1 100 ? -23.335 4.520 28.018 1.00 53.22 100 CYS A N 1
ATOM 774 C CA . CYS A 1 100 ? -22.755 5.405 29.040 1.00 53.22 100 CYS A CA 1
ATOM 775 C C . CYS A 1 100 ? -23.477 6.755 29.192 1.00 53.22 100 CYS A C 1
ATOM 777 O O . CYS A 1 100 ? -23.194 7.489 30.136 1.00 53.22 100 CYS A O 1
ATOM 779 N N . ALA A 1 101 ? -24.358 7.123 28.256 1.00 52.84 101 ALA A N 1
ATOM 780 C CA . ALA A 1 101 ? -25.191 8.324 28.361 1.00 52.84 101 ALA A CA 1
ATOM 781 C C . ALA A 1 101 ? -26.499 8.087 29.140 1.00 52.84 101 ALA A C 1
ATOM 783 O O . ALA A 1 101 ? -27.305 9.014 29.252 1.00 52.84 101 ALA A O 1
ATOM 784 N N . ARG A 1 102 ? -26.721 6.870 29.649 1.00 40.81 102 ARG A N 1
ATOM 785 C CA . ARG A 1 102 ? -27.867 6.497 30.479 1.00 40.81 102 ARG A CA 1
ATOM 786 C C . ARG A 1 102 ? -27.424 6.209 31.906 1.00 40.81 102 ARG A C 1
ATOM 788 O O . ARG A 1 102 ? -28.217 6.546 32.810 1.00 40.81 102 ARG A O 1
#

Mean predicted aligned error: 11.61 Å

Foldseek 3Di:
DDPVVVVVCCPPPVVVVLVVVVVVLVVVLVVVVVCLVVVVVCCCVVCVVQQQDDPPPDPDGPVVVVVVVSVVVVVVSVVVSVVCCCVSVVVPVVVVCVVVVD

Radius of gyration: 21.93 Å; Cα contacts (8 Å, |Δi|>4): 34; chains: 1; bounding box: 45×20×64 Å

Sequence (102 aa):
MSPQEIELIGQHPDFIQLVRRKQKLYWSLSLAMLVIYFGFVLLVAFSPSTLGQSLSGGVTTVGMLVGVVIVGLAFALTGFYVYRANNVIDPLNEKLKQECAR

Solvent-accessible surface area (backbone atoms only — not comparable to full-atom values): 5713 Å² total; per-residue (Å²): 134,56,76,67,59,56,54,57,50,61,69,34,70,65,49,48,53,49,52,51,55,52,49,52,53,53,50,53,52,52,50,51,52,48,50,54,50,51,51,49,53,47,50,51,71,76,37,51,68,59,33,63,35,48,76,78,84,52,92,58,24,45,37,56,54,53,50,52,52,49,53,52,49,52,51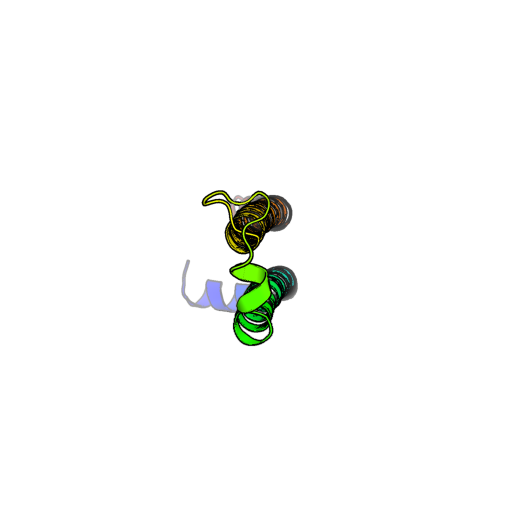,51,52,50,49,53,47,52,54,51,48,53,72,66,50,51,78,49,56,54,53,53,50,58,63,74,74,106

Secondary structure (DSSP, 8-state):
--HHHHHHHHH-HHHHHHHHHHHHHHHHHHHHHHHHHHHHHHHHHH-HHHHT-BSSSSS-BHHHHHHHHHHHHHHHHHHHHHHHHHHHHHHHHHHHHHHHT-

Organism: Pseudomonas fluorescens (NCBI:txid294)

pLDDT: mean 71.59, std 11.38, range [40.81, 92.31]

Nearest PDB structures (foldseek):
  5ip0-assembly2_E  TM=8.288E-01  e=8.745E+00  Aeromonas hydrophila

InterPro domains:
  IPR007436 Protein of unknown function DUF485 [PF04341] (11-97)
  IPR036259 MFS transporter superfamily [SSF103473] (13-76)
  IPR052959 Inner membrane-associated protein [PTHR38598] (4-100)